Protein AF-D5KJJ3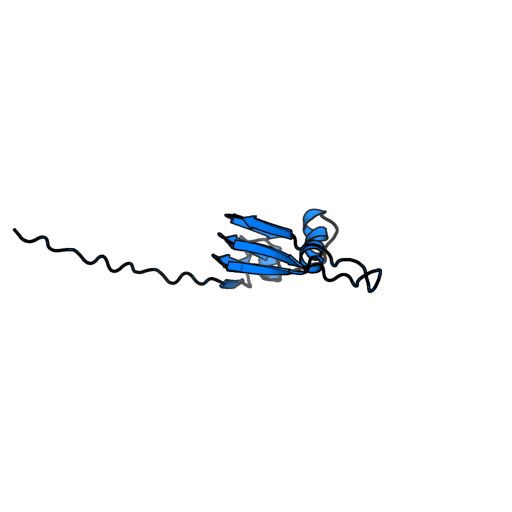-F1 (afdb_monomer)

Foldseek 3Di:
DDDPPPPPPPPPVCPDQKDKDWAEAPVLCVQPVLCNVQIEIEIEGEDEEEEDEVVVVVVCVCVVVVDDDPSHRWYKHKYAQYKYKYAYPDPDPDPPDDHDDIDMDGDHMDMDGDYD

InterPro domains:
  IPR026728 Bridge-like lipid transfer protein family member 3A/B [PF24917] (4-115)
  IPR026728 Bridge-like lipid transfer protein family member 3A/B [PTHR22774] (5-115)

Secondary structure (DSSP, 8-state):
----------------SEEEEEE-SGGGGGT-HHHHHH-EEEEEEES-EEEEEHHHHHTTHHHHS-----SPPPEEEEEEEEEEEEE--SPPSSTTSPPPPPEEEEEEEEEEEE--

Sequence (116 aa):
TSFQESSTLKTDHIRPAVGLRFEVGPGAAVHSLLAAQNGFLHFLLRGCDLELLTSVLNGLGPFLEDEETPVVVPMKIELLNSRITLKDDIPPIYPTSPGPVPITLAMEHVVLKRRR

Solvent-accessible surface area (backbone atoms only — not comparable to full-atom values): 6982 Å² total; per-residue (Å²): 141,77,85,81,78,73,78,76,74,75,77,72,70,83,70,67,50,65,46,78,47,78,39,70,33,76,80,21,36,83,74,22,74,46,6,28,77,60,15,31,40,40,39,40,38,32,70,44,82,42,80,43,46,43,66,62,59,53,68,46,45,53,74,76,69,70,50,93,65,76,100,66,63,24,34,35,44,36,38,34,52,27,34,39,33,34,39,75,79,74,78,73,94,45,96,84,55,83,74,81,79,70,50,76,51,77,44,67,70,48,77,49,74,51,80,80

Structure (mmCIF, N/CA/C/O backbone):
data_AF-D5KJJ3-F1
#
_entry.id   AF-D5KJJ3-F1
#
loop_
_atom_site.group_PDB
_atom_site.id
_atom_site.type_symbol
_atom_site.label_atom_id
_atom_site.label_alt_id
_atom_site.label_comp_id
_atom_site.label_asym_id
_atom_site.label_entity_id
_atom_site.label_seq_id
_atom_site.pdbx_PDB_ins_code
_atom_site.Cartn_x
_atom_site.Cartn_y
_atom_site.Cartn_z
_atom_site.occupancy
_atom_site.B_iso_or_equiv
_atom_site.auth_seq_id
_atom_site.auth_comp_id
_atom_site.auth_asym_id
_atom_site.auth_atom_id
_atom_site.pdbx_PDB_model_num
ATOM 1 N N . THR A 1 1 ? -39.674 -33.859 -24.157 1.00 41.00 1 THR A N 1
ATOM 2 C CA . THR A 1 1 ? -38.515 -33.618 -23.276 1.00 41.00 1 THR A CA 1
ATOM 3 C C . THR A 1 1 ? -37.605 -32.614 -23.953 1.00 41.00 1 THR A C 1
ATOM 5 O O . THR A 1 1 ? -36.846 -32.982 -24.834 1.00 41.00 1 THR A O 1
ATOM 8 N N . SER A 1 2 ? -37.715 -31.332 -23.610 1.00 31.48 2 SER A N 1
ATOM 9 C CA . SER A 1 2 ? -36.689 -30.350 -23.972 1.00 31.48 2 SER A CA 1
ATOM 10 C C . SER A 1 2 ? -36.301 -29.608 -22.709 1.00 31.48 2 SER A C 1
ATOM 12 O O . SER A 1 2 ? -37.152 -29.075 -21.999 1.00 31.48 2 SER A O 1
ATOM 14 N N . PHE A 1 3 ? -35.016 -29.688 -22.406 1.00 37.12 3 PHE A N 1
ATOM 15 C CA . PHE A 1 3 ? -34.387 -29.138 -21.226 1.00 37.12 3 PHE A CA 1
ATOM 16 C C . PHE A 1 3 ? -34.574 -27.622 -21.209 1.00 37.12 3 PHE A C 1
ATOM 18 O O . PHE A 1 3 ? -34.180 -26.923 -22.139 1.00 37.12 3 PHE A O 1
ATOM 25 N N . GLN A 1 4 ? -35.216 -27.134 -20.153 1.00 40.50 4 GLN A N 1
ATOM 26 C CA . GLN A 1 4 ? -35.270 -25.721 -19.829 1.00 40.50 4 GLN A CA 1
ATOM 27 C C . GLN A 1 4 ? -33.901 -25.349 -19.258 1.00 40.50 4 GLN A C 1
ATOM 29 O O . GLN A 1 4 ? -33.626 -25.557 -18.075 1.00 40.50 4 GLN A O 1
ATOM 34 N N . GLU A 1 5 ? -33.018 -24.872 -20.131 1.00 39.41 5 GLU A N 1
ATOM 35 C CA . GLU A 1 5 ? -31.736 -24.305 -19.738 1.00 39.41 5 GLU A CA 1
ATOM 36 C C . GLU A 1 5 ? -32.021 -23.053 -18.910 1.00 39.41 5 GLU A C 1
ATOM 38 O O . GLU A 1 5 ? -32.443 -22.005 -19.400 1.00 39.41 5 GLU A O 1
ATOM 43 N N . SER A 1 6 ? -31.908 -23.232 -17.599 1.00 38.91 6 SER A N 1
ATOM 44 C CA . SER A 1 6 ? -32.082 -22.180 -16.617 1.00 38.91 6 SER A CA 1
ATOM 45 C C . SER A 1 6 ? -30.891 -21.252 -16.776 1.00 38.91 6 SER A C 1
ATOM 47 O O . SER A 1 6 ? -29.790 -21.586 -16.341 1.00 38.91 6 SER A O 1
ATOM 49 N N . SER A 1 7 ? -31.090 -20.111 -17.436 1.00 41.41 7 SER A N 1
ATOM 50 C CA . SER A 1 7 ? -30.090 -19.055 -17.485 1.00 41.41 7 SER A CA 1
ATOM 51 C C . SER A 1 7 ? -29.921 -18.498 -16.073 1.00 41.41 7 SER A C 1
ATOM 53 O O . SER A 1 7 ? -30.566 -17.543 -15.644 1.00 41.41 7 SER A O 1
ATOM 55 N N . THR A 1 8 ? -29.035 -19.124 -15.300 1.00 42.38 8 THR A N 1
ATOM 56 C CA . THR A 1 8 ? -28.412 -18.476 -14.156 1.00 42.38 8 THR A CA 1
ATOM 57 C C . THR A 1 8 ? -27.601 -17.330 -14.734 1.00 42.38 8 THR A C 1
ATOM 59 O O . THR A 1 8 ? -26.434 -17.496 -15.091 1.00 42.38 8 THR A O 1
ATOM 62 N N . LEU A 1 9 ? -28.257 -16.182 -14.902 1.00 44.66 9 LEU A N 1
ATOM 63 C CA . LEU A 1 9 ? -27.602 -14.897 -15.040 1.00 44.66 9 LEU A CA 1
ATOM 64 C C . LEU A 1 9 ? -26.615 -14.839 -13.880 1.00 44.66 9 LEU A C 1
ATOM 66 O O . LEU A 1 9 ? -27.007 -14.673 -12.725 1.00 44.66 9 LEU A O 1
ATOM 70 N N . LYS A 1 10 ? -25.336 -15.086 -14.180 1.00 48.34 10 LYS A N 1
ATOM 71 C CA . LYS A 1 10 ? -24.245 -14.751 -13.286 1.00 48.34 10 LYS A CA 1
ATOM 72 C C . LYS A 1 10 ? -24.411 -13.265 -13.048 1.00 48.34 10 LYS A C 1
ATOM 74 O O . LYS A 1 10 ? -24.055 -12.445 -13.890 1.00 48.34 10 LYS A O 1
ATOM 79 N N . THR A 1 11 ? -24.990 -12.916 -11.910 1.00 46.91 11 THR A N 1
ATOM 80 C CA . THR A 1 11 ? -24.774 -11.616 -11.305 1.00 46.91 11 THR A CA 1
ATOM 81 C C . THR A 1 11 ? -23.303 -11.622 -10.920 1.00 46.91 11 THR A C 1
ATOM 83 O O . THR A 1 11 ? -22.960 -11.860 -9.762 1.00 46.91 11 THR A O 1
ATOM 86 N N . ASP A 1 12 ? -22.422 -11.464 -11.911 1.00 53.78 12 ASP A N 1
ATOM 87 C CA . ASP A 1 12 ? -21.024 -11.141 -11.704 1.00 53.78 12 ASP A CA 1
ATOM 88 C C . ASP A 1 12 ? -21.066 -9.792 -10.998 1.00 53.78 12 ASP A C 1
ATOM 90 O O . ASP A 1 12 ? -21.170 -8.729 -11.605 1.00 53.78 12 ASP A O 1
ATOM 94 N N . HIS A 1 13 ? -21.146 -9.857 -9.668 1.00 59.81 13 HIS A N 1
ATOM 95 C CA . HIS A 1 13 ? -21.028 -8.713 -8.793 1.00 59.81 13 HIS A CA 1
ATOM 96 C C . HIS A 1 13 ? -19.742 -8.029 -9.227 1.00 59.81 13 HIS A C 1
ATOM 98 O O . HIS A 1 13 ? -18.661 -8.593 -9.034 1.00 59.81 13 HIS A O 1
ATOM 104 N N . ILE A 1 14 ? -19.868 -6.853 -9.842 1.00 65.50 14 ILE A N 1
ATOM 105 C CA . ILE A 1 14 ? -18.736 -6.018 -10.220 1.00 65.50 14 ILE A CA 1
ATOM 106 C C . ILE A 1 14 ? -18.074 -5.618 -8.903 1.00 65.50 14 ILE A C 1
ATOM 108 O O . ILE A 1 14 ? -18.453 -4.656 -8.240 1.00 65.50 14 ILE A O 1
ATOM 112 N N . ARG A 1 15 ? -17.138 -6.451 -8.452 1.00 71.31 15 ARG A N 1
ATOM 113 C CA . ARG A 1 15 ? -16.313 -6.192 -7.282 1.00 71.31 15 ARG A CA 1
ATOM 114 C C . ARG A 1 15 ? -15.289 -5.166 -7.743 1.00 71.31 15 ARG A C 1
ATOM 116 O O . ARG A 1 15 ? -14.534 -5.477 -8.664 1.00 71.31 15 ARG A O 1
ATOM 123 N N . PRO A 1 16 ? -15.274 -3.957 -7.163 1.00 79.56 16 PRO A N 1
ATOM 124 C CA . PRO A 1 16 ? -14.381 -2.923 -7.644 1.00 79.56 16 PRO A CA 1
ATOM 125 C C . PRO A 1 16 ? -12.933 -3.371 -7.428 1.00 79.56 16 PRO A C 1
ATOM 127 O O . PRO A 1 16 ? -12.601 -3.950 -6.391 1.00 79.56 16 PRO A O 1
ATOM 130 N N . ALA A 1 17 ? -12.080 -3.103 -8.418 1.00 87.69 17 ALA A N 1
ATOM 131 C CA . ALA A 1 17 ? -10.646 -3.373 -8.327 1.00 87.69 17 ALA A CA 1
ATOM 132 C C . ALA A 1 17 ? -9.968 -2.517 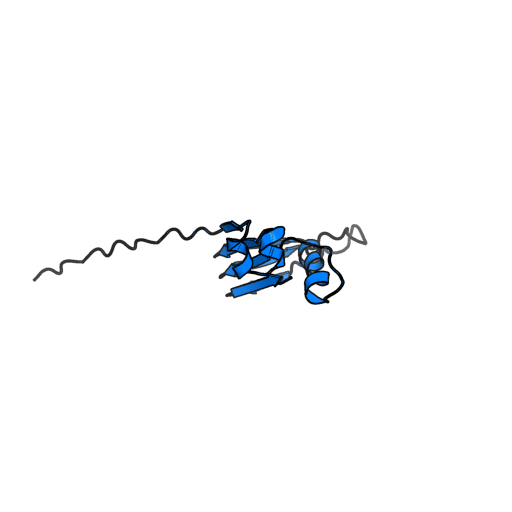-7.243 1.00 87.69 17 ALA A C 1
ATOM 134 O O . ALA A 1 17 ? -8.894 -2.867 -6.766 1.00 87.69 17 ALA A O 1
ATOM 135 N N . VAL A 1 18 ? -10.609 -1.411 -6.843 1.00 91.94 18 VAL A N 1
ATOM 136 C CA . VAL A 1 18 ? -10.141 -0.486 -5.809 1.00 91.94 18 VAL A CA 1
ATOM 137 C C . VAL A 1 18 ? -11.287 -0.152 -4.854 1.00 91.94 18 VAL A C 1
ATOM 139 O O . VAL A 1 18 ? -12.372 0.227 -5.288 1.00 91.94 18 VAL A O 1
ATOM 142 N N . GLY A 1 19 ? -11.046 -0.259 -3.553 1.00 93.12 19 GLY A N 1
ATOM 143 C CA . GLY A 1 19 ? -11.945 0.177 -2.491 1.00 93.12 19 GLY A CA 1
ATOM 144 C C . GLY A 1 19 ? -11.212 1.073 -1.501 1.00 93.12 19 GLY A C 1
ATOM 145 O O . GLY A 1 19 ? -10.096 0.767 -1.089 1.00 93.12 19 GLY A O 1
ATOM 146 N N . LEU A 1 20 ? -11.848 2.172 -1.102 1.00 95.06 20 LEU A N 1
ATOM 147 C CA . LEU A 1 20 ? -11.334 3.087 -0.089 1.00 95.06 20 LEU A CA 1
ATOM 148 C C . LEU A 1 20 ? -12.454 3.406 0.899 1.00 95.06 20 LEU A C 1
ATOM 150 O O . LEU A 1 20 ? -13.560 3.761 0.492 1.00 95.06 20 LEU A O 1
ATOM 154 N N . ARG A 1 21 ? -12.176 3.282 2.194 1.00 94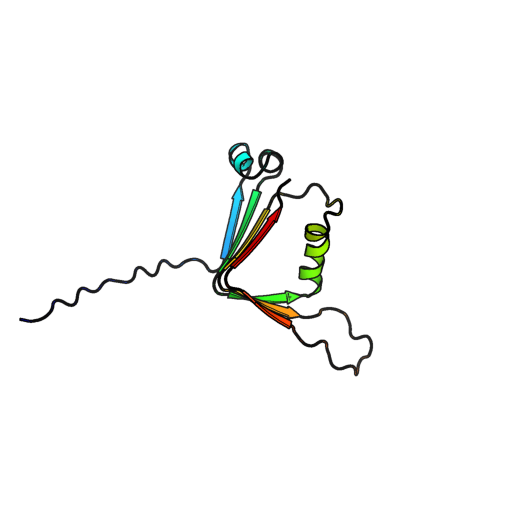.62 21 ARG A N 1
ATOM 155 C CA . ARG A 1 21 ? -13.103 3.653 3.264 1.00 94.62 21 ARG A CA 1
ATOM 156 C C . ARG A 1 21 ? -12.339 4.359 4.369 1.00 94.62 21 ARG A C 1
ATOM 158 O O . ARG A 1 21 ? -11.361 3.821 4.877 1.00 94.62 21 ARG A O 1
ATOM 165 N N . PHE A 1 22 ? -12.803 5.545 4.736 1.00 95.00 22 PHE A N 1
ATOM 166 C CA . PHE A 1 22 ? -12.277 6.306 5.860 1.00 95.00 22 PHE A CA 1
ATOM 167 C C . PHE A 1 22 ? -13.385 6.497 6.893 1.00 95.00 22 PHE A C 1
ATOM 169 O O . PHE A 1 22 ? -14.467 6.979 6.559 1.00 95.00 22 PHE A O 1
ATOM 176 N N . GLU A 1 23 ? -13.136 6.072 8.127 1.00 94.56 23 GLU A N 1
ATOM 177 C CA . GLU A 1 23 ? -14.103 6.107 9.228 1.00 94.56 23 GLU A CA 1
ATOM 178 C C . GLU A 1 23 ? -13.591 7.022 10.328 1.00 94.56 23 GLU A C 1
ATOM 180 O O . GLU A 1 23 ? -12.423 6.938 10.690 1.00 94.56 23 GLU A O 1
ATOM 185 N N . VAL A 1 24 ? -14.449 7.879 10.880 1.00 92.06 24 VAL A N 1
ATOM 186 C CA . VAL A 1 24 ? -14.070 8.847 11.920 1.00 92.06 24 VAL A CA 1
ATOM 187 C C . VAL A 1 24 ? -15.096 8.831 13.046 1.00 92.06 24 VAL A C 1
ATOM 189 O O . VAL A 1 24 ? -16.291 8.648 12.809 1.00 92.06 24 VAL A O 1
ATOM 192 N N . GLY A 1 25 ? -14.628 9.053 14.274 1.00 90.56 25 GLY A N 1
ATOM 193 C CA . GLY A 1 25 ? -15.463 9.168 15.465 1.00 90.56 25 GLY A CA 1
ATOM 194 C C . GLY A 1 25 ? -15.567 7.866 16.263 1.00 90.56 25 GLY A C 1
ATOM 195 O O . GLY A 1 25 ? -14.840 6.910 15.997 1.00 90.56 25 GLY A O 1
ATOM 196 N N . PRO A 1 26 ? -16.478 7.790 17.251 1.00 91.75 26 PRO A N 1
ATOM 197 C CA . PRO A 1 26 ? -16.522 6.687 18.216 1.00 91.75 26 PRO A CA 1
ATOM 198 C C . PRO A 1 26 ? -16.681 5.301 17.581 1.00 91.75 26 PRO A C 1
ATOM 200 O O . PRO A 1 26 ? -16.141 4.326 18.092 1.00 91.75 26 PRO A O 1
ATOM 203 N N . GLY A 1 27 ? -17.372 5.212 16.439 1.00 90.00 27 GLY A N 1
ATOM 204 C CA . GLY A 1 27 ? -17.514 3.962 15.689 1.00 90.00 27 GLY A CA 1
ATOM 205 C C . GLY A 1 27 ? -16.184 3.409 15.166 1.00 90.00 27 GLY A C 1
ATOM 206 O O . GLY A 1 27 ? -16.034 2.197 15.071 1.00 90.00 27 GLY A O 1
ATOM 207 N N . ALA A 1 28 ? -15.190 4.266 14.911 1.00 93.31 28 ALA A N 1
ATOM 208 C CA . ALA A 1 28 ? -13.861 3.851 14.467 1.00 93.31 28 ALA A CA 1
ATOM 209 C C . ALA A 1 28 ? -13.015 3.233 15.597 1.00 93.31 28 ALA A C 1
ATOM 211 O O . ALA A 1 28 ? -12.017 2.569 15.314 1.00 93.31 28 ALA A O 1
ATOM 212 N N . ALA A 1 29 ? -13.438 3.363 16.865 1.00 91.00 29 ALA A N 1
ATOM 213 C CA . ALA A 1 29 ? -12.756 2.772 18.021 1.00 91.00 29 ALA A CA 1
ATOM 214 C C . ALA A 1 29 ? -12.618 1.240 17.930 1.00 91.00 29 ALA A C 1
ATOM 216 O O . ALA A 1 29 ? -11.734 0.654 18.554 1.00 91.00 29 ALA A O 1
ATOM 217 N N . VAL A 1 30 ? -13.463 0.587 17.119 1.00 91.88 30 VAL A N 1
ATOM 218 C CA . VAL A 1 30 ? -13.384 -0.855 16.824 1.00 91.88 30 VAL A CA 1
ATOM 219 C C . VAL A 1 30 ? -12.064 -1.256 16.155 1.00 91.88 30 VAL A C 1
ATOM 221 O O . VAL A 1 30 ? -11.681 -2.424 16.205 1.00 91.88 30 VAL A O 1
ATOM 224 N N . HIS A 1 31 ? -11.371 -0.307 15.518 1.00 89.88 31 HIS A N 1
ATOM 225 C CA . HIS A 1 31 ? -10.093 -0.542 14.850 1.00 89.88 31 HIS A CA 1
ATOM 226 C C . HIS A 1 31 ? -8.895 -0.268 15.764 1.00 89.88 31 HIS A C 1
ATOM 228 O O . HIS A 1 31 ? -7.922 -1.025 15.715 1.00 89.88 31 HIS A O 1
ATOM 234 N N . SER A 1 32 ? -8.980 0.771 16.600 1.00 88.19 32 SER A N 1
ATOM 235 C CA . SER A 1 32 ? -8.071 1.070 17.714 1.00 88.19 32 SER A CA 1
ATOM 236 C C . SER A 1 32 ? -8.573 2.276 18.520 1.00 88.19 32 SER A C 1
ATOM 238 O O . SER A 1 32 ? -9.438 3.019 18.059 1.00 88.19 32 SER A O 1
ATOM 240 N N . LEU A 1 33 ? -8.003 2.530 19.704 1.00 86.75 33 LEU A N 1
ATOM 241 C CA . LEU A 1 33 ? -8.338 3.730 20.485 1.00 86.75 33 LEU A CA 1
ATOM 242 C C . LEU A 1 33 ? -7.973 5.019 19.737 1.00 86.75 33 LEU A C 1
ATOM 244 O O . LEU A 1 33 ? -8.759 5.967 19.725 1.00 86.75 33 LEU A O 1
ATOM 248 N N . LEU A 1 34 ? -6.818 5.039 19.064 1.00 88.12 34 LEU A N 1
ATOM 249 C CA . LEU A 1 34 ? -6.391 6.187 18.271 1.00 88.12 34 LEU A CA 1
ATOM 250 C C . LEU A 1 34 ? -7.312 6.424 17.070 1.00 88.12 34 LEU A C 1
ATOM 252 O O . LEU A 1 34 ? -7.493 7.567 16.668 1.00 88.12 34 LEU A O 1
ATOM 256 N N . ALA A 1 35 ? -7.941 5.382 16.519 1.00 91.56 35 ALA A N 1
ATOM 257 C CA . ALA A 1 35 ? -8.851 5.518 15.384 1.00 91.56 35 ALA A CA 1
ATOM 258 C C . ALA A 1 35 ? -10.114 6.320 15.729 1.00 91.56 35 ALA A C 1
ATOM 260 O O . ALA A 1 35 ? -10.666 6.992 14.861 1.00 91.56 35 ALA A O 1
ATOM 261 N N . ALA A 1 36 ? -10.544 6.324 16.994 1.00 90.12 36 ALA A N 1
ATOM 262 C CA . ALA A 1 36 ? -11.638 7.188 17.432 1.00 90.12 36 ALA A CA 1
ATOM 263 C C . ALA A 1 36 ? -11.299 8.682 17.280 1.00 90.12 36 ALA A C 1
ATOM 265 O O . ALA A 1 36 ? -12.191 9.489 17.017 1.00 90.12 36 ALA A O 1
ATOM 266 N N . GLN A 1 37 ? -10.016 9.033 17.438 1.00 89.44 37 GLN A N 1
ATOM 267 C CA . GLN A 1 37 ? -9.506 10.408 17.399 1.00 89.44 37 GLN A CA 1
ATOM 268 C C . GLN A 1 37 ? -8.995 10.795 16.003 1.00 89.44 37 GLN A C 1
ATOM 270 O O . GLN A 1 37 ? -9.335 11.858 15.493 1.00 89.44 37 GLN A O 1
ATOM 275 N N . ASN A 1 38 ? -8.223 9.912 15.367 1.00 90.25 38 ASN A N 1
ATOM 276 C CA . ASN A 1 38 ? -7.501 10.177 14.119 1.00 90.25 38 ASN A CA 1
ATOM 277 C C . ASN A 1 38 ? -8.189 9.587 12.881 1.00 90.25 38 ASN A C 1
ATOM 279 O O . ASN A 1 38 ? -7.746 9.817 11.757 1.00 90.25 38 ASN A O 1
ATOM 283 N N . GLY A 1 39 ? -9.259 8.819 13.077 1.00 91.94 39 GLY A N 1
ATOM 284 C CA . GLY A 1 39 ? -9.919 8.056 12.028 1.00 91.94 39 GLY A CA 1
ATOM 285 C C . GLY A 1 39 ? -9.196 6.755 11.673 1.00 91.94 39 GLY A C 1
ATOM 286 O O . GLY A 1 39 ? -8.091 6.476 12.134 1.00 91.94 39 GLY A O 1
ATOM 287 N N . PHE A 1 40 ? -9.837 5.939 10.844 1.00 94.19 40 PHE A N 1
ATOM 288 C CA . PHE A 1 40 ? -9.310 4.677 10.339 1.00 94.19 40 PHE A CA 1
ATOM 289 C C . PHE A 1 40 ? -9.424 4.617 8.821 1.00 94.19 40 PHE A C 1
ATOM 291 O O . PHE A 1 40 ? -10.516 4.783 8.274 1.00 94.19 40 PHE A O 1
ATOM 298 N N . LEU A 1 41 ? -8.308 4.341 8.145 1.00 93.38 41 LEU A N 1
ATOM 299 C CA . LEU A 1 41 ? -8.263 4.183 6.694 1.00 93.38 41 LEU A CA 1
ATOM 300 C C . LEU A 1 41 ? -8.187 2.707 6.292 1.00 93.38 41 LEU A C 1
ATOM 302 O O . LEU A 1 41 ? -7.226 2.012 6.612 1.00 93.38 41 LEU A O 1
ATOM 306 N N . HIS A 1 42 ? -9.158 2.243 5.514 1.00 94.69 42 HIS A N 1
ATOM 307 C CA . HIS A 1 42 ? -9.136 0.944 4.856 1.00 94.69 42 HIS A CA 1
ATOM 308 C C . HIS A 1 42 ? -8.996 1.121 3.345 1.00 94.69 42 HIS A C 1
ATOM 310 O O . HIS A 1 42 ? -9.854 1.720 2.695 1.00 94.69 42 HIS A O 1
ATOM 316 N N . PHE A 1 43 ? -7.923 0.570 2.792 1.00 93.19 43 PHE A N 1
ATOM 317 C CA . PHE A 1 43 ? -7.646 0.543 1.364 1.00 93.19 43 PHE A CA 1
ATOM 318 C C . PHE A 1 43 ? -7.585 -0.904 0.880 1.00 93.19 43 PHE A C 1
ATOM 320 O O . PHE A 1 43 ? -6.918 -1.733 1.494 1.00 93.19 43 PHE A O 1
ATOM 327 N N . LEU A 1 44 ? -8.286 -1.203 -0.209 1.00 93.88 44 LEU A N 1
ATOM 328 C CA . L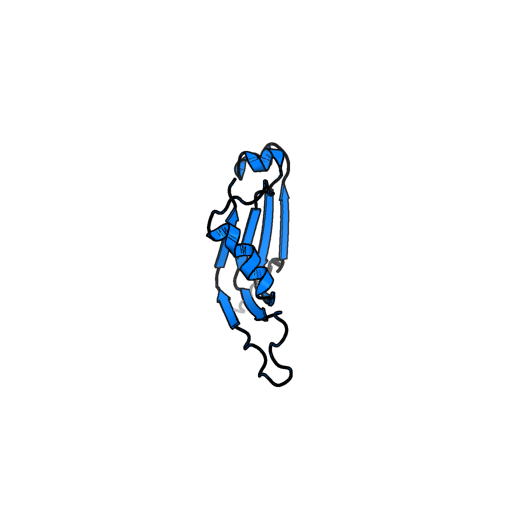EU A 1 44 ? -8.388 -2.530 -0.799 1.00 93.88 44 LEU A CA 1
ATOM 329 C C . LEU A 1 44 ? -8.093 -2.451 -2.295 1.00 93.88 44 LEU A C 1
ATOM 331 O O . LEU A 1 44 ? -8.748 -1.707 -3.018 1.00 93.88 44 LEU A O 1
ATOM 335 N N . LEU A 1 45 ? -7.169 -3.276 -2.761 1.00 92.19 45 LEU A N 1
ATOM 336 C CA . LEU A 1 45 ? -6.894 -3.523 -4.168 1.00 92.19 45 LEU A CA 1
ATOM 337 C C . LEU A 1 45 ? -7.194 -4.982 -4.494 1.00 92.19 45 LEU A C 1
ATOM 339 O O . LEU A 1 45 ? -6.910 -5.876 -3.695 1.00 92.19 45 LEU A O 1
ATOM 343 N N . ARG A 1 46 ? -7.792 -5.236 -5.657 1.00 92.31 46 ARG A N 1
ATOM 344 C CA . ARG A 1 46 ? -8.151 -6.587 -6.086 1.00 92.31 46 ARG A CA 1
ATOM 345 C C . ARG A 1 46 ? -7.946 -6.788 -7.581 1.00 92.31 46 ARG A C 1
ATOM 347 O O . ARG A 1 46 ? -8.477 -6.018 -8.374 1.00 92.31 46 ARG A O 1
ATOM 354 N N . GLY A 1 47 ? -7.295 -7.894 -7.946 1.00 90.12 47 GLY A N 1
ATOM 355 C CA . GLY A 1 47 ? -7.233 -8.376 -9.327 1.00 90.12 47 GLY A CA 1
ATOM 356 C C . GLY A 1 47 ? -6.478 -7.436 -10.260 1.00 90.12 47 GLY A C 1
ATOM 357 O O . GLY A 1 47 ? -6.860 -7.307 -11.419 1.00 90.12 47 GLY A O 1
ATOM 358 N N . CYS A 1 48 ? -5.480 -6.720 -9.740 1.00 87.19 48 CYS A N 1
ATOM 359 C CA . CYS A 1 48 ? -4.757 -5.694 -10.482 1.00 87.19 48 CYS A CA 1
ATOM 360 C C . CYS A 1 48 ? -3.246 -5.921 -10.474 1.00 87.19 48 CYS A C 1
ATOM 362 O O . CYS A 1 48 ? -2.668 -6.372 -9.479 1.00 87.19 48 CYS A O 1
ATOM 364 N N . ASP A 1 49 ? -2.629 -5.532 -11.586 1.00 89.81 49 ASP A N 1
ATOM 365 C CA . ASP A 1 49 ? -1.186 -5.420 -11.728 1.00 89.81 49 ASP A CA 1
ATOM 366 C C . ASP A 1 49 ? -0.783 -3.976 -11.408 1.00 89.81 49 ASP A C 1
ATOM 368 O O . ASP A 1 49 ? -1.308 -3.019 -11.979 1.00 89.81 49 ASP A O 1
ATOM 372 N N . LEU A 1 50 ? 0.124 -3.820 -10.452 1.00 88.75 50 LEU A N 1
ATOM 373 C CA . LEU A 1 50 ? 0.591 -2.553 -9.910 1.00 88.75 50 LEU A CA 1
ATOM 374 C C . LEU A 1 50 ? 2.064 -2.382 -10.248 1.00 88.75 50 LEU A C 1
ATOM 376 O O . LEU A 1 50 ? 2.851 -3.319 -10.120 1.00 88.75 50 LEU A O 1
ATOM 380 N N . GLU A 1 51 ? 2.450 -1.168 -10.606 1.00 91.06 51 GLU A N 1
ATOM 381 C CA . GLU A 1 51 ? 3.849 -0.766 -10.657 1.00 91.06 51 GLU A CA 1
ATOM 382 C C . GLU A 1 51 ? 4.105 0.199 -9.504 1.00 91.06 51 GLU A C 1
ATOM 384 O O . GLU A 1 51 ? 3.450 1.236 -9.403 1.00 91.06 51 GLU A O 1
ATOM 389 N N . LEU A 1 52 ? 5.028 -0.155 -8.614 1.00 89.81 52 LEU A N 1
ATOM 390 C CA . LEU A 1 52 ? 5.425 0.682 -7.486 1.00 89.81 52 LEU A CA 1
ATOM 391 C C . LEU A 1 52 ? 6.901 1.024 -7.611 1.00 89.81 52 LEU A C 1
ATOM 393 O O . LEU A 1 52 ? 7.696 0.204 -8.064 1.00 89.81 52 LEU A O 1
ATOM 397 N N . LEU A 1 53 ? 7.274 2.229 -7.191 1.00 91.38 53 LEU A N 1
ATOM 398 C CA . LEU A 1 53 ? 8.684 2.567 -7.065 1.00 91.38 53 LEU A CA 1
ATOM 399 C C . LEU A 1 53 ? 9.273 1.849 -5.848 1.00 91.38 53 LEU A C 1
ATOM 401 O O . LEU A 1 53 ? 8.597 1.706 -4.826 1.00 91.38 53 LEU A O 1
ATOM 405 N N . THR A 1 54 ? 10.525 1.410 -5.932 1.00 88.94 54 THR A N 1
ATOM 406 C CA . THR A 1 54 ? 11.209 0.748 -4.812 1.00 88.94 54 THR A CA 1
ATOM 407 C C . THR A 1 54 ? 11.241 1.655 -3.578 1.00 88.94 54 THR A C 1
ATOM 409 O O . THR A 1 54 ? 11.024 1.179 -2.463 1.00 88.94 54 THR A O 1
ATOM 412 N N . SER A 1 55 ? 11.383 2.972 -3.759 1.00 89.00 55 SER A N 1
ATOM 413 C CA . SER A 1 55 ? 11.273 3.958 -2.676 1.00 89.00 55 SER A CA 1
ATOM 414 C C . SER A 1 55 ? 9.933 3.926 -1.920 1.00 89.00 55 SER A C 1
ATOM 416 O O . SER A 1 55 ? 9.917 4.115 -0.703 1.00 89.00 55 SER A O 1
ATOM 418 N N . VAL A 1 56 ? 8.813 3.616 -2.591 1.00 86.69 56 VAL A N 1
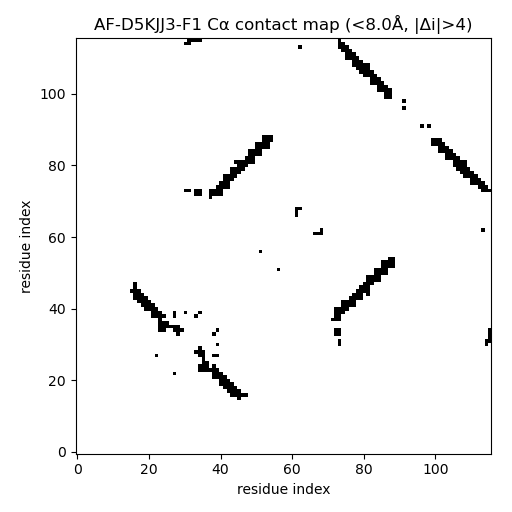ATOM 419 C CA . VAL A 1 56 ? 7.485 3.481 -1.954 1.00 86.69 56 VAL A CA 1
ATOM 420 C C . VAL A 1 56 ? 7.458 2.277 -1.017 1.00 86.69 56 VAL A C 1
ATOM 422 O O . VAL A 1 56 ? 6.915 2.367 0.083 1.00 86.69 56 VAL A O 1
ATOM 425 N N . LEU A 1 57 ? 8.067 1.161 -1.429 1.00 84.12 57 LEU A N 1
ATOM 426 C CA . LEU A 1 57 ? 8.188 -0.023 -0.581 1.00 84.12 57 LEU A CA 1
ATOM 427 C C . LEU A 1 57 ? 9.132 0.234 0.601 1.00 84.12 57 LEU A C 1
ATOM 429 O O . LEU A 1 57 ? 8.813 -0.154 1.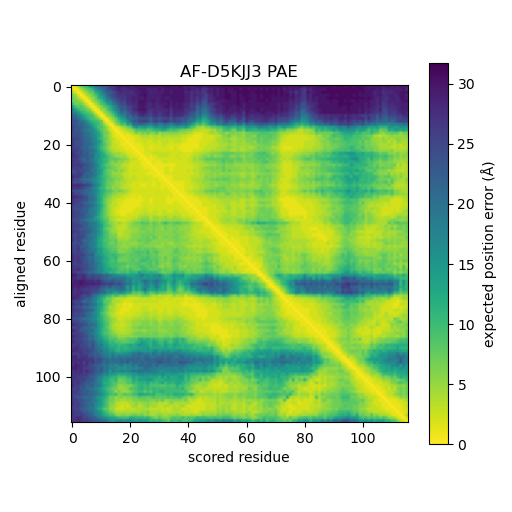721 1.00 84.12 57 LEU A O 1
ATOM 433 N N . ASN A 1 58 ? 10.238 0.951 0.381 1.00 84.06 58 ASN A N 1
ATOM 434 C CA . ASN A 1 58 ? 11.155 1.352 1.453 1.00 84.06 58 ASN A CA 1
ATOM 435 C C . ASN A 1 58 ? 10.476 2.261 2.487 1.00 84.06 58 ASN A C 1
ATOM 437 O O . ASN A 1 58 ? 10.776 2.172 3.673 1.00 84.06 58 ASN A O 1
ATOM 441 N N . GLY A 1 59 ? 9.499 3.073 2.069 1.00 81.25 59 GLY A N 1
ATOM 442 C CA . GLY A 1 59 ? 8.650 3.846 2.978 1.00 81.25 59 GLY A CA 1
ATOM 443 C C . GLY A 1 59 ? 7.825 2.990 3.951 1.00 81.25 59 GLY A C 1
ATOM 444 O O . GLY A 1 59 ? 7.360 3.508 4.966 1.00 81.25 59 GLY A O 1
ATOM 445 N N . LEU A 1 60 ? 7.663 1.685 3.684 1.00 79.38 60 LEU A N 1
ATOM 446 C CA . LEU A 1 60 ? 7.067 0.732 4.625 1.00 79.38 60 LEU A CA 1
ATOM 447 C C . LEU A 1 60 ? 8.072 0.194 5.660 1.00 79.38 60 LEU A C 1
ATOM 449 O O . LEU A 1 60 ? 7.632 -0.358 6.663 1.00 79.38 60 LEU A O 1
ATOM 453 N N . GLY A 1 61 ? 9.384 0.369 5.467 1.00 81.06 61 GLY A N 1
ATOM 454 C CA . GLY A 1 61 ? 10.439 -0.107 6.376 1.00 81.06 61 GLY A CA 1
ATOM 455 C C . GLY A 1 61 ? 10.221 0.302 7.839 1.00 81.06 61 GLY A C 1
ATOM 456 O O . GLY A 1 61 ? 10.078 -0.584 8.681 1.00 81.06 61 GLY A O 1
ATOM 457 N N . PRO A 1 62 ? 10.005 1.598 8.143 1.00 79.56 62 PRO A N 1
ATOM 458 C CA . PRO A 1 62 ? 9.718 2.050 9.508 1.00 79.56 62 PRO A CA 1
ATOM 459 C C . PRO A 1 62 ? 8.461 1.426 10.137 1.00 79.56 62 PRO A C 1
ATOM 461 O O . PRO A 1 62 ? 8.311 1.421 11.355 1.00 79.56 62 PRO A O 1
ATOM 464 N N . PHE A 1 63 ? 7.526 0.904 9.331 1.00 73.00 63 PHE A N 1
ATOM 465 C CA . PHE A 1 63 ? 6.360 0.173 9.841 1.00 73.00 63 PHE A CA 1
ATOM 466 C C . PHE A 1 63 ? 6.704 -1.265 10.249 1.00 73.00 63 PHE A C 1
ATOM 468 O O . PHE A 1 63 ? 5.996 -1.835 11.076 1.00 73.00 63 PHE A O 1
ATOM 475 N N . LEU A 1 64 ? 7.732 -1.861 9.640 1.00 74.38 64 LEU A N 1
ATOM 476 C CA . LEU A 1 64 ? 8.194 -3.225 9.911 1.00 74.38 64 LEU A CA 1
ATOM 477 C C . LEU A 1 64 ? 9.233 -3.270 11.036 1.00 74.38 64 LEU A C 1
ATOM 479 O O . LEU A 1 64 ? 9.298 -4.258 11.761 1.00 74.38 64 LEU A O 1
ATOM 483 N N . GLU A 1 65 ? 10.023 -2.208 11.168 1.00 79.88 65 GLU A N 1
ATOM 484 C CA . GLU A 1 65 ? 11.148 -2.108 12.106 1.00 79.88 65 GLU A CA 1
ATOM 485 C C . GLU A 1 65 ? 10.739 -1.601 13.502 1.00 79.88 65 GLU A C 1
ATOM 487 O O . GLU A 1 65 ? 11.559 -1.590 14.412 1.00 79.88 65 GLU A O 1
ATOM 492 N N . ASP A 1 66 ? 9.469 -1.216 13.683 1.00 67.94 66 ASP A N 1
ATOM 493 C CA . ASP A 1 66 ? 8.912 -0.630 14.918 1.00 67.94 66 ASP A CA 1
ATOM 494 C C . ASP A 1 66 ? 9.659 0.619 15.422 1.00 67.94 66 ASP A C 1
ATOM 496 O O . ASP A 1 66 ? 9.595 0.980 16.597 1.00 67.94 66 ASP A O 1
ATOM 500 N N . GLU A 1 67 ? 10.342 1.336 14.525 1.00 70.38 67 GLU A N 1
ATOM 501 C CA . GLU A 1 67 ? 10.868 2.657 14.854 1.00 70.38 67 GLU A CA 1
ATOM 502 C C . GLU A 1 67 ? 9.706 3.624 15.147 1.00 70.38 67 GLU A C 1
ATOM 504 O O . GLU A 1 67 ? 8.606 3.501 14.585 1.00 70.38 67 GLU A O 1
ATOM 509 N N . GLU A 1 68 ? 9.923 4.586 16.056 1.00 60.06 68 GLU A N 1
ATOM 510 C CA . GLU A 1 68 ? 8.926 5.583 16.467 1.00 60.06 68 GLU A CA 1
ATOM 511 C C . GLU A 1 68 ? 8.424 6.401 15.268 1.00 60.06 68 GLU A C 1
ATOM 513 O O . GLU A 1 68 ? 8.881 7.492 14.943 1.00 60.06 68 GLU A O 1
ATOM 518 N N . THR A 1 69 ? 7.418 5.869 14.590 1.00 59.16 69 THR A N 1
ATOM 519 C CA . THR A 1 69 ? 6.690 6.578 13.549 1.00 59.16 69 THR A CA 1
ATOM 520 C C . THR A 1 69 ? 5.812 7.657 14.200 1.00 59.16 69 THR A C 1
ATOM 522 O O . THR A 1 69 ? 5.293 7.428 15.298 1.00 59.16 69 THR A O 1
ATOM 525 N N . PRO A 1 70 ? 5.582 8.816 13.551 1.00 60.94 70 PRO A N 1
ATOM 526 C CA . PRO A 1 70 ? 4.729 9.881 14.087 1.00 60.94 70 PRO A CA 1
ATOM 527 C C . PRO A 1 70 ? 3.305 9.386 14.401 1.00 60.94 70 PRO A C 1
ATOM 529 O O . PRO A 1 70 ? 2.925 8.266 14.049 1.00 60.94 70 PRO A O 1
ATOM 532 N N . VAL A 1 71 ? 2.490 10.200 15.078 1.00 63.38 71 VAL A N 1
ATOM 533 C CA . VAL A 1 71 ? 1.066 9.902 15.319 1.00 63.38 71 VAL A CA 1
ATOM 534 C C . VAL A 1 71 ? 0.331 9.912 13.971 1.00 63.38 71 VAL A C 1
ATOM 536 O O . VAL A 1 71 ? -0.135 10.949 13.512 1.00 63.38 71 VAL A O 1
ATOM 539 N N . VAL A 1 72 ? 0.287 8.762 13.294 1.00 71.50 72 VAL A N 1
ATOM 540 C CA . VAL A 1 72 ? -0.340 8.611 11.971 1.00 71.50 72 VAL A CA 1
ATOM 541 C C . VAL A 1 72 ? -1.699 7.936 12.112 1.00 71.50 72 VAL A C 1
ATOM 543 O O . VAL A 1 72 ? -1.932 7.169 13.046 1.00 71.50 72 VAL A O 1
ATOM 546 N N . VAL A 1 73 ? -2.593 8.228 11.171 1.00 81.06 73 VAL A N 1
ATOM 547 C CA . VAL A 1 73 ? -3.920 7.616 11.041 1.00 81.06 73 VAL A CA 1
ATOM 548 C C . VAL A 1 73 ? -3.800 6.079 11.036 1.00 81.06 73 VAL A C 1
ATOM 550 O O . VAL A 1 73 ? -3.110 5.535 10.168 1.00 81.06 73 VAL A O 1
ATOM 553 N N . PRO A 1 74 ? -4.449 5.360 11.975 1.00 89.38 74 PRO A N 1
ATOM 554 C CA . PRO A 1 74 ? -4.581 3.906 11.921 1.00 89.38 74 PRO A CA 1
ATOM 555 C C . PRO A 1 74 ? -5.098 3.428 10.564 1.00 89.38 74 PRO A C 1
ATOM 557 O O . PRO A 1 74 ? -6.052 3.985 10.018 1.00 89.38 74 PRO A O 1
ATOM 560 N N . MET A 1 75 ? -4.483 2.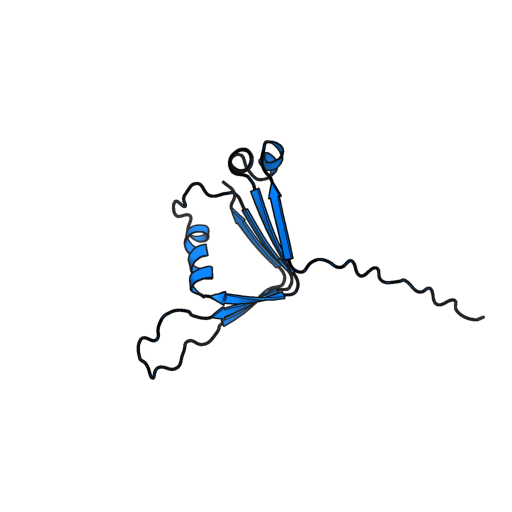389 9.998 1.00 91.75 75 MET A N 1
ATOM 561 C CA . MET A 1 75 ? -4.812 1.979 8.634 1.00 91.75 75 MET A CA 1
ATOM 562 C C . MET A 1 75 ? -4.654 0.486 8.365 1.00 91.75 75 MET A C 1
ATOM 564 O O . MET A 1 75 ? -3.903 -0.229 9.036 1.00 91.75 75 MET A O 1
ATOM 568 N N . LYS A 1 76 ? -5.366 0.026 7.338 1.00 92.06 76 LYS A N 1
ATOM 569 C CA . LYS A 1 76 ? -5.325 -1.326 6.793 1.00 92.06 76 LYS A CA 1
ATOM 570 C C . LYS A 1 76 ? -5.255 -1.246 5.273 1.00 92.06 76 LYS A C 1
ATOM 572 O O . LYS A 1 76 ? -6.149 -0.679 4.652 1.00 92.06 76 LYS A O 1
ATOM 577 N N . ILE A 1 77 ? -4.211 -1.821 4.697 1.00 91.00 77 ILE A N 1
ATOM 578 C CA . ILE A 1 77 ? -4.019 -1.928 3.251 1.00 91.00 77 ILE A CA 1
ATOM 579 C C . ILE A 1 77 ? -4.113 -3.408 2.881 1.00 91.00 77 ILE A C 1
ATOM 581 O O . ILE A 1 77 ? -3.383 -4.233 3.429 1.00 91.00 77 ILE A O 1
ATOM 585 N N . GLU A 1 78 ? -5.027 -3.745 1.979 1.00 92.62 78 GLU A N 1
ATOM 586 C CA . GLU A 1 78 ? -5.255 -5.104 1.492 1.00 92.62 78 GLU A CA 1
ATOM 587 C C . GLU A 1 78 ? -5.042 -5.186 -0.013 1.00 92.62 78 GLU A C 1
ATOM 589 O O . GLU A 1 78 ? -5.557 -4.364 -0.767 1.00 92.62 78 GLU A O 1
ATOM 594 N N . LEU A 1 79 ? -4.309 -6.205 -0.449 1.00 91.38 79 LEU A N 1
ATOM 595 C CA . LEU A 1 79 ? -4.123 -6.544 -1.853 1.00 91.38 79 LEU A CA 1
ATOM 596 C C . LEU A 1 79 ? -4.570 -7.991 -2.057 1.00 91.38 79 LEU A C 1
ATOM 598 O O . LEU A 1 79 ? -4.110 -8.886 -1.348 1.00 91.38 79 LEU A O 1
ATOM 602 N N . LEU A 1 80 ? -5.477 -8.217 -3.005 1.00 92.75 80 LEU A N 1
ATOM 603 C CA . LEU A 1 80 ? -6.103 -9.511 -3.274 1.00 92.75 80 LEU A CA 1
ATOM 604 C C . LEU A 1 80 ? -5.899 -9.919 -4.726 1.00 92.75 80 LEU A C 1
ATOM 606 O O . LEU A 1 80 ? -6.438 -9.275 -5.622 1.00 92.75 80 LEU A O 1
ATOM 610 N N . ASN A 1 81 ? -5.222 -11.037 -4.962 1.00 90.56 81 ASN A N 1
ATOM 611 C CA . ASN A 1 81 ? -4.912 -11.541 -6.299 1.00 90.56 81 ASN A CA 1
ATOM 612 C C . ASN A 1 81 ? -4.268 -10.450 -7.164 1.00 90.56 81 ASN A C 1
ATOM 614 O O . ASN A 1 81 ? -4.734 -10.164 -8.266 1.00 90.56 81 ASN A O 1
ATOM 618 N N . SER A 1 82 ? -3.251 -9.791 -6.615 1.00 89.88 82 SER A N 1
ATOM 619 C CA . SER A 1 82 ? -2.581 -8.656 -7.244 1.00 89.88 82 SER A CA 1
ATOM 620 C C . SER A 1 82 ? -1.113 -8.974 -7.491 1.00 89.88 82 SER A C 1
ATOM 622 O O . SER A 1 82 ? -0.472 -9.712 -6.734 1.00 89.88 82 SER A O 1
ATOM 624 N N . ARG A 1 83 ? -0.565 -8.381 -8.548 1.00 89.94 83 ARG A N 1
ATOM 625 C CA . ARG A 1 83 ? 0.854 -8.461 -8.894 1.00 89.94 83 ARG A CA 1
ATOM 626 C C . ARG A 1 83 ? 1.482 -7.093 -8.686 1.00 89.94 83 ARG A C 1
ATOM 628 O O . ARG A 1 83 ? 0.923 -6.100 -9.126 1.00 89.94 83 ARG A O 1
ATOM 635 N N . ILE A 1 84 ? 2.634 -7.025 -8.033 1.00 90.44 84 ILE A N 1
ATOM 636 C CA . ILE A 1 84 ? 3.382 -5.779 -7.840 1.00 90.44 84 ILE A CA 1
ATOM 637 C C . ILE A 1 84 ? 4.707 -5.897 -8.579 1.00 90.44 84 ILE A C 1
ATOM 639 O O . ILE A 1 84 ? 5.495 -6.791 -8.287 1.00 90.44 84 ILE A O 1
ATOM 643 N N . THR A 1 85 ? 4.970 -4.986 -9.506 1.00 92.06 85 THR A N 1
ATOM 644 C CA . THR A 1 85 ? 6.278 -4.811 -10.140 1.00 92.06 85 THR A CA 1
ATOM 645 C C . THR A 1 85 ? 6.967 -3.608 -9.518 1.00 92.06 85 THR A C 1
ATOM 647 O O . THR A 1 85 ? 6.451 -2.495 -9.574 1.00 92.06 85 THR A O 1
ATOM 650 N N . LEU A 1 86 ? 8.127 -3.837 -8.915 1.00 91.88 86 LEU A N 1
ATOM 651 C CA . LEU A 1 86 ? 8.968 -2.803 -8.337 1.00 91.88 86 LEU A CA 1
ATOM 652 C C . LEU A 1 86 ? 9.884 -2.229 -9.413 1.00 91.88 86 LEU A C 1
ATOM 654 O O . LEU A 1 86 ? 10.618 -2.968 -10.076 1.00 91.88 86 LEU A O 1
ATOM 658 N N . LYS A 1 87 ? 9.823 -0.910 -9.573 1.00 91.19 87 LYS A N 1
ATOM 659 C CA . LYS A 1 87 ? 10.712 -0.126 -10.426 1.00 91.19 87 LYS A CA 1
ATOM 660 C C . LYS A 1 87 ? 11.650 0.666 -9.539 1.00 91.19 87 LYS A C 1
ATOM 662 O O . LYS A 1 87 ? 11.208 1.422 -8.685 1.00 91.19 87 LYS A O 1
ATOM 667 N N . ASP A 1 88 ? 12.939 0.491 -9.746 1.00 88.69 88 ASP A N 1
ATOM 668 C CA . ASP A 1 88 ? 13.926 1.281 -9.033 1.00 88.69 88 ASP A CA 1
ATOM 669 C C . ASP A 1 88 ? 13.980 2.700 -9.624 1.00 88.69 88 ASP A C 1
ATOM 671 O O . ASP A 1 88 ? 14.067 2.886 -10.840 1.00 88.69 88 ASP A O 1
ATOM 675 N N . ASP A 1 89 ? 13.829 3.686 -8.746 1.00 87.31 89 ASP A N 1
ATOM 676 C CA . ASP A 1 89 ? 13.800 5.118 -9.024 1.00 87.31 89 ASP A CA 1
ATOM 677 C C . ASP A 1 89 ? 15.103 5.830 -8.631 1.00 87.31 89 ASP A C 1
ATOM 679 O O . ASP A 1 89 ? 15.196 7.057 -8.713 1.00 87.31 89 ASP A O 1
ATOM 683 N N . ILE A 1 90 ? 16.129 5.073 -8.235 1.00 82.69 90 ILE A N 1
ATOM 684 C CA . ILE A 1 90 ? 17.450 5.615 -7.930 1.00 82.69 90 ILE A CA 1
ATOM 685 C C . ILE A 1 90 ? 18.133 6.073 -9.235 1.00 82.69 90 ILE A C 1
ATOM 687 O O . ILE A 1 90 ? 18.158 5.331 -10.224 1.00 82.69 90 ILE A O 1
ATOM 691 N N . PRO A 1 91 ? 18.721 7.287 -9.269 1.00 80.06 91 PRO A N 1
ATOM 692 C CA . PRO A 1 91 ? 19.467 7.755 -10.428 1.00 80.06 91 PRO A CA 1
ATOM 693 C C . PRO A 1 91 ? 20.614 6.797 -10.789 1.00 80.06 91 PRO A C 1
ATOM 695 O O . PRO A 1 91 ? 21.300 6.301 -9.891 1.00 80.06 91 PRO A O 1
ATOM 698 N N . PRO A 1 92 ? 20.898 6.574 -12.084 1.00 75.19 92 PRO A N 1
ATOM 699 C CA . PRO A 1 92 ? 22.031 5.755 -12.489 1.00 75.19 92 PRO A CA 1
ATOM 700 C C . PRO A 1 92 ? 23.342 6.325 -11.939 1.00 75.19 92 PRO A C 1
ATOM 702 O O . PRO A 1 92 ? 23.657 7.493 -12.162 1.00 75.19 92 PRO A O 1
ATOM 705 N N . ILE A 1 93 ? 24.138 5.485 -11.272 1.00 78.12 93 ILE A N 1
ATOM 706 C CA . ILE A 1 93 ? 25.474 5.868 -10.776 1.00 78.12 93 ILE A CA 1
ATOM 707 C C . ILE A 1 93 ? 26.405 6.203 -11.954 1.00 78.12 93 ILE A C 1
ATOM 709 O O . ILE A 1 93 ? 27.247 7.095 -11.856 1.00 78.12 93 ILE A O 1
ATOM 713 N N . TYR A 1 94 ? 26.213 5.527 -13.093 1.00 82.19 94 TYR A N 1
ATOM 714 C CA . TYR A 1 94 ? 26.907 5.809 -14.346 1.00 82.19 94 TYR A CA 1
ATOM 715 C C . TYR A 1 94 ? 25.911 5.882 -15.513 1.00 82.19 94 TYR A C 1
ATOM 717 O O . TYR A 1 94 ? 25.037 5.016 -15.602 1.00 82.19 94 TYR A O 1
ATOM 725 N N . PRO A 1 95 ? 26.070 6.829 -16.461 1.00 74.69 95 PRO A N 1
ATOM 726 C CA . PRO A 1 95 ? 25.164 6.989 -17.607 1.00 74.69 95 PRO A CA 1
ATOM 727 C C . PRO A 1 95 ? 25.060 5.754 -18.510 1.00 74.69 95 PRO A C 1
ATOM 729 O O . PRO A 1 95 ? 24.082 5.592 -19.231 1.00 74.69 95 PRO A O 1
ATOM 732 N N . THR A 1 96 ? 26.086 4.900 -18.499 1.00 82.69 96 THR A N 1
ATOM 733 C CA . THR A 1 96 ? 26.194 3.701 -19.342 1.00 82.69 96 THR A CA 1
ATOM 734 C C . THR A 1 96 ? 25.918 2.406 -18.583 1.00 82.69 96 THR A C 1
ATOM 736 O O . THR A 1 96 ? 26.075 1.328 -19.154 1.00 82.69 96 THR A O 1
ATOM 739 N N . SER A 1 97 ? 25.573 2.476 -17.294 1.00 78.19 97 SER A N 1
ATOM 740 C CA . SER A 1 97 ? 25.273 1.271 -16.524 1.00 78.19 97 SER A CA 1
ATOM 741 C C . SER A 1 97 ? 23.948 0.675 -17.008 1.00 78.19 97 SER A C 1
ATOM 743 O O . SER A 1 97 ? 22.998 1.432 -17.226 1.00 78.19 97 SER A O 1
ATOM 745 N N . PRO A 1 98 ? 23.840 -0.658 -17.150 1.00 73.62 98 PRO A N 1
ATOM 746 C CA . PRO A 1 98 ? 22.546 -1.305 -17.297 1.00 73.62 98 PRO A CA 1
ATOM 747 C C . PRO A 1 98 ? 21.639 -0.843 -16.155 1.00 73.62 98 PRO A C 1
ATOM 749 O O . PRO A 1 98 ? 22.065 -0.825 -14.997 1.00 73.62 98 PRO A O 1
ATOM 752 N N . GLY A 1 99 ? 20.423 -0.416 -16.493 1.00 73.25 99 GLY A N 1
ATOM 753 C CA . GLY A 1 99 ? 19.448 -0.002 -15.495 1.00 73.25 99 GLY A CA 1
ATOM 754 C C . GLY A 1 99 ? 19.099 -1.152 -14.537 1.00 73.25 99 GLY A C 1
ATOM 755 O O . GLY A 1 99 ? 19.283 -2.324 -14.881 1.00 73.25 99 GLY A O 1
ATOM 756 N N . PRO A 1 100 ? 18.593 -0.832 -13.341 1.00 79.19 100 PRO A N 1
ATOM 757 C CA . PRO A 1 100 ? 18.151 -1.828 -12.372 1.00 79.19 100 PRO A CA 1
ATOM 758 C C . PRO A 1 100 ? 17.066 -2.743 -12.958 1.00 79.19 100 PRO A C 1
ATOM 760 O O . PRO A 1 100 ? 16.166 -2.301 -13.677 1.00 79.19 100 PRO A O 1
ATOM 763 N N . VAL A 1 101 ? 17.163 -4.043 -12.664 1.00 82.50 101 VAL A N 1
ATOM 764 C CA . VAL A 1 101 ? 16.217 -5.053 -13.160 1.00 82.50 101 VAL A CA 1
ATOM 765 C C . VAL A 1 101 ? 14.942 -5.005 -12.312 1.00 82.50 101 VAL A C 1
ATOM 767 O O . VAL A 1 101 ? 15.038 -5.153 -11.092 1.00 82.50 101 VAL A O 1
ATOM 770 N N . PRO A 1 102 ? 13.749 -4.834 -12.915 1.00 84.75 102 PRO A N 1
ATOM 771 C CA . PRO A 1 102 ? 12.498 -4.829 -12.168 1.00 84.75 102 PRO A CA 1
ATOM 772 C C . PRO A 1 102 ? 12.263 -6.151 -11.438 1.00 84.75 102 PRO A C 1
ATOM 774 O O . PRO A 1 102 ? 12.506 -7.230 -11.983 1.00 84.75 102 PRO A O 1
ATOM 777 N N . ILE A 1 103 ? 11.725 -6.066 -10.224 1.00 87.12 103 ILE A N 1
ATOM 778 C CA . ILE A 1 103 ? 11.358 -7.237 -9.422 1.00 87.12 103 ILE A CA 1
ATOM 779 C C . ILE A 1 103 ? 9.841 -7.352 -9.428 1.00 87.12 103 ILE A C 1
ATOM 781 O O . ILE A 1 103 ? 9.157 -6.405 -9.050 1.00 87.12 103 ILE A O 1
ATOM 785 N N . THR A 1 104 ? 9.296 -8.505 -9.814 1.00 86.06 104 THR A N 1
ATOM 786 C CA . THR A 1 104 ? 7.850 -8.730 -9.742 1.00 86.06 104 THR A CA 1
ATOM 787 C C . THR A 1 104 ? 7.476 -9.732 -8.661 1.00 86.06 104 THR A C 1
ATOM 789 O O . THR A 1 104 ? 7.944 -10.868 -8.662 1.00 86.06 104 THR A O 1
ATOM 792 N N . LEU A 1 105 ? 6.558 -9.326 -7.789 1.00 82.81 105 LEU A N 1
ATOM 793 C CA . LEU A 1 105 ? 6.002 -10.118 -6.706 1.00 82.81 105 LEU A CA 1
ATOM 794 C C . LEU A 1 105 ? 4.510 -10.374 -6.974 1.00 82.81 105 LEU A C 1
ATOM 796 O O . LEU A 1 105 ? 3.711 -9.442 -7.040 1.00 82.81 105 LEU A O 1
ATOM 800 N N . ALA A 1 106 ? 4.131 -11.638 -7.166 1.00 84.00 106 ALA A N 1
ATOM 801 C CA . ALA A 1 106 ? 2.741 -12.058 -7.362 1.00 84.00 106 ALA A CA 1
ATOM 802 C C . ALA A 1 106 ? 2.215 -12.697 -6.075 1.00 84.00 106 ALA A C 1
ATOM 804 O O . ALA A 1 106 ? 2.863 -13.593 -5.535 1.00 84.00 106 ALA A O 1
ATOM 805 N N . MET A 1 107 ? 1.073 -12.224 -5.569 1.00 83.88 107 MET A N 1
ATOM 806 C CA . MET A 1 107 ? 0.575 -12.622 -4.249 1.00 83.88 107 MET A CA 1
ATOM 807 C C . MET A 1 107 ? -0.938 -12.853 -4.280 1.00 83.88 107 MET A C 1
ATOM 809 O O . MET A 1 107 ? -1.682 -12.087 -4.895 1.00 83.88 107 MET A O 1
ATOM 813 N N . GLU A 1 108 ? -1.408 -13.896 -3.592 1.00 87.38 108 GLU A N 1
ATOM 814 C CA . GLU A 1 108 ? -2.844 -14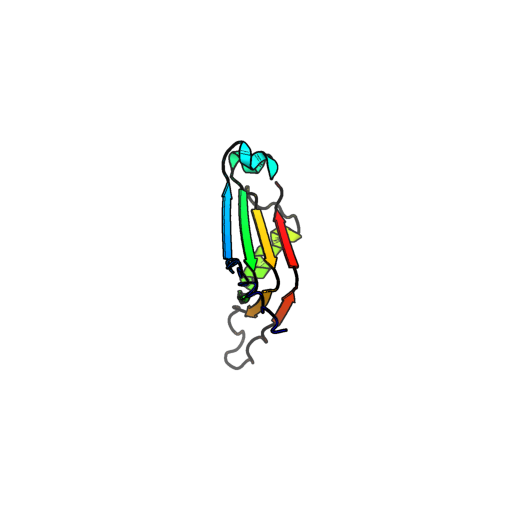.187 -3.477 1.00 87.38 108 GLU A CA 1
ATOM 815 C C . GLU A 1 108 ? -3.530 -13.217 -2.507 1.00 87.38 108 GLU A C 1
ATOM 817 O O . GLU A 1 108 ? -4.585 -12.660 -2.804 1.00 87.38 108 GLU A O 1
ATOM 822 N N . HIS A 1 109 ? -2.914 -12.964 -1.352 1.00 90.00 109 HIS A N 1
ATOM 823 C CA . HIS A 1 109 ? -3.465 -12.061 -0.350 1.00 90.00 109 HIS A CA 1
ATOM 824 C C . HIS A 1 109 ? -2.362 -11.455 0.515 1.00 90.00 109 HIS A C 1
ATOM 826 O O . HIS A 1 109 ? -1.603 -12.171 1.164 1.00 90.00 109 HIS A O 1
ATOM 832 N N . VAL A 1 110 ? -2.311 -10.125 0.559 1.00 88.19 110 VAL A N 1
ATOM 833 C CA . VAL A 1 110 ? -1.408 -9.358 1.422 1.00 88.19 110 VAL A CA 1
ATOM 834 C C . VAL A 1 110 ? -2.228 -8.399 2.261 1.00 88.19 110 VAL A C 1
ATOM 836 O O . VAL A 1 110 ? -3.072 -7.675 1.734 1.00 88.19 110 VAL A O 1
ATOM 839 N N . VAL A 1 111 ? -1.955 -8.375 3.564 1.00 88.38 111 VAL A N 1
ATOM 840 C CA . VAL A 1 111 ? -2.607 -7.470 4.510 1.00 88.38 111 VAL A CA 1
ATOM 841 C C . VAL A 1 111 ? -1.550 -6.751 5.327 1.00 88.38 111 VAL A C 1
ATOM 843 O O . VAL A 1 111 ? -0.897 -7.358 6.172 1.00 88.38 111 VAL A O 1
ATOM 846 N N . LEU A 1 112 ? -1.443 -5.442 5.129 1.00 87.69 112 LEU A N 1
ATOM 847 C CA . LEU A 1 112 ? -0.678 -4.561 5.998 1.00 87.69 112 LEU A CA 1
ATOM 848 C C . LEU A 1 112 ? -1.639 -3.891 6.983 1.00 87.69 112 LEU A C 1
ATOM 850 O O . LEU A 1 112 ? -2.629 -3.277 6.582 1.00 87.69 112 LEU A O 1
ATOM 854 N N . LYS A 1 113 ? -1.364 -4.012 8.282 1.00 87.50 113 LYS A N 1
ATOM 855 C CA . LYS A 1 113 ? -2.177 -3.413 9.348 1.00 87.50 113 LYS A CA 1
ATOM 856 C C . LYS A 1 113 ? -1.295 -2.613 10.280 1.00 87.50 113 LYS A C 1
ATOM 858 O O . LYS A 1 113 ? -0.357 -3.154 10.850 1.00 87.50 113 LYS A O 1
ATOM 863 N N . ARG A 1 114 ? -1.684 -1.364 10.514 1.00 82.38 114 ARG A N 1
ATOM 864 C CA . ARG A 1 114 ? -1.109 -0.533 11.562 1.00 82.38 114 ARG A CA 1
ATOM 865 C C . ARG A 1 114 ? -2.136 -0.320 12.661 1.00 82.3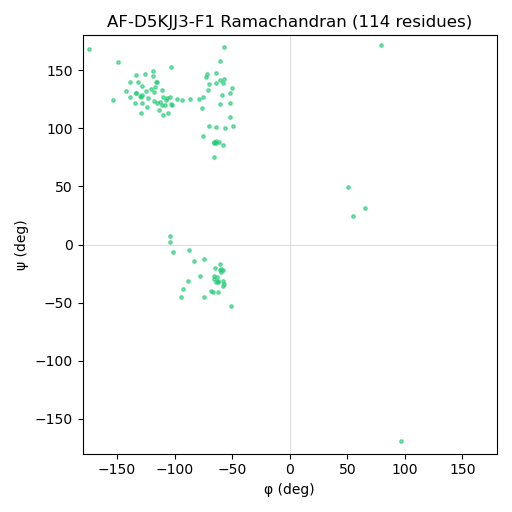8 114 ARG A C 1
ATOM 867 O O . ARG A 1 114 ? -3.146 0.350 12.451 1.00 82.38 114 ARG A O 1
ATOM 874 N N . ARG A 1 115 ? -1.866 -0.909 13.824 1.00 73.06 115 ARG A N 1
ATOM 875 C CA . ARG A 1 115 ? -2.663 -0.746 15.041 1.00 73.06 115 ARG A CA 1
ATOM 876 C C . ARG A 1 115 ? -1.887 0.155 15.995 1.00 73.06 115 ARG A C 1
ATOM 878 O O . ARG A 1 115 ? -0.819 -0.233 16.449 1.00 73.06 115 ARG A O 1
ATOM 885 N N . ARG A 1 116 ? -2.403 1.351 16.249 1.00 67.69 116 ARG A N 1
ATOM 886 C CA . ARG A 1 116 ? -1.992 2.244 17.337 1.00 67.69 116 ARG A CA 1
ATOM 887 C C . ARG A 1 116 ? -3.251 2.811 17.955 1.00 67.69 116 ARG A C 1
ATOM 889 O O . ARG A 1 116 ? -4.190 3.040 17.162 1.00 67.69 116 ARG A O 1
#

Nearest PDB structures (foldseek):
  6cbc-assembly1_A  TM=3.057E-01  e=2.054E+00  Thermochaetoides thermophila DSM 1495

pLDDT: mean 80.47, std 15.57, range [31.48, 95.06]

Radius of gyration: 20.72 Å; Cα contacts (8 Å, |Δi|>4): 191; chains: 1; bounding box: 65×44×44 Å

Mean predicted aligned error: 10.27 Å

Organism: Sus scrofa (NCBI:txid9823)